Protein AF-A0A124FRQ2-F1 (afdb_monomer_lite)

Sequence (175 aa):
MKKVWKFSILVLDIRSLAKFANSFRFLAAMNNIHRLEFQELKLIYLENYNYLEMHKRITSKSLRFIMGFMIIFTLSCEEDKPLNPDPNIFTPIASFDYTMQILENIVRVSFINTSQNADVYLWDFGDGTTSTQVSPVKDYPRPIAKPKSYNVVLTAFDTVNDTYNRTSTTLLLEP

pLDDT: mean 74.75, std 20.09, range [31.55, 98.12]

Structure (mmCIF, N/CA/C/O backbone):
data_AF-A0A124FRQ2-F1
#
_entry.id   AF-A0A124FRQ2-F1
#
loop_
_atom_site.group_PDB
_atom_site.id
_atom_site.type_symbol
_atom_site.label_atom_id
_atom_site.label_alt_id
_atom_site.label_comp_id
_atom_site.label_asym_id
_atom_site.label_entity_id
_atom_site.label_seq_id
_atom_site.pdbx_PDB_ins_code
_atom_site.Cartn_x
_atom_site.Cartn_y
_atom_site.Cartn_z
_atom_site.occupancy
_atom_site.B_iso_or_equiv
_atom_site.auth_seq_id
_atom_site.auth_comp_id
_atom_site.auth_asym_id
_atom_site.auth_atom_id
_atom_site.pdbx_PDB_model_num
ATOM 1 N N . MET A 1 1 ? 114.405 58.395 -7.751 1.00 39.41 1 MET A N 1
ATOM 2 C CA . MET A 1 1 ? 114.508 58.761 -6.319 1.00 39.41 1 MET A CA 1
ATOM 3 C C . MET A 1 1 ? 113.275 58.260 -5.571 1.00 39.41 1 MET A C 1
ATOM 5 O O . MET A 1 1 ? 112.189 58.376 -6.114 1.00 39.41 1 MET A O 1
ATOM 9 N N . LYS A 1 2 ? 113.489 57.777 -4.335 1.00 34.69 2 LYS A N 1
ATOM 10 C CA . LYS A 1 2 ? 112.534 57.392 -3.267 1.00 34.69 2 LYS A CA 1
ATOM 11 C C . LYS A 1 2 ? 111.798 56.042 -3.385 1.00 34.69 2 LYS A C 1
ATOM 13 O O . LYS A 1 2 ? 110.833 55.879 -4.117 1.00 34.69 2 LYS A O 1
ATOM 18 N N . LYS A 1 3 ? 112.264 55.104 -2.546 1.00 41.78 3 LYS A N 1
ATOM 19 C CA . LYS A 1 3 ? 111.537 53.929 -2.048 1.00 41.78 3 LYS A CA 1
ATOM 20 C C . LYS A 1 3 ? 110.389 54.390 -1.143 1.00 41.78 3 LYS A C 1
ATOM 22 O O . LYS A 1 3 ? 110.612 55.240 -0.286 1.00 41.78 3 LYS A O 1
ATOM 27 N N . VAL A 1 4 ? 109.229 53.750 -1.249 1.00 37.62 4 VAL A N 1
ATOM 28 C CA . VAL A 1 4 ? 108.247 53.661 -0.161 1.00 37.62 4 VAL A CA 1
ATOM 29 C C . VAL A 1 4 ? 107.848 52.194 -0.065 1.00 37.62 4 VAL A C 1
ATOM 31 O O . VAL A 1 4 ? 107.345 51.619 -1.024 1.00 37.62 4 VAL A O 1
ATOM 34 N N . TRP A 1 5 ? 108.141 51.573 1.072 1.00 31.55 5 TRP A N 1
ATOM 35 C CA . TRP A 1 5 ? 107.632 50.249 1.412 1.00 31.55 5 TRP A CA 1
ATOM 36 C C . TRP A 1 5 ? 106.172 50.390 1.843 1.00 31.55 5 TRP A C 1
ATOM 38 O O . TRP A 1 5 ? 105.873 51.227 2.694 1.00 31.55 5 TRP A O 1
ATOM 48 N N . LYS A 1 6 ? 105.273 49.539 1.343 1.00 36.84 6 LYS A N 1
ATOM 49 C CA . LYS A 1 6 ? 104.043 49.229 2.076 1.00 36.84 6 LYS A CA 1
ATOM 50 C C . LYS A 1 6 ? 103.858 47.718 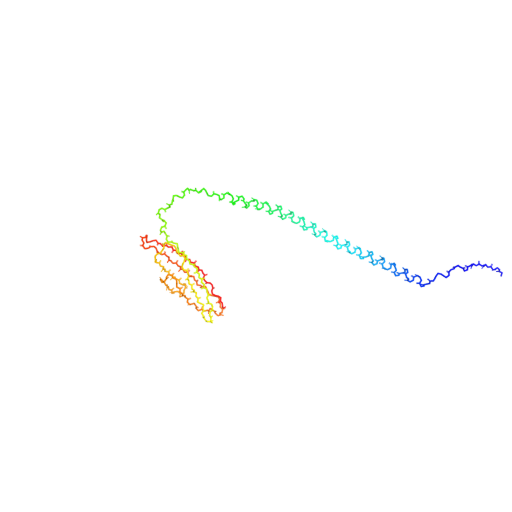2.113 1.00 36.84 6 LYS A C 1
ATOM 52 O O . LYS A 1 6 ? 103.776 47.055 1.086 1.00 36.84 6 LYS A O 1
ATOM 57 N N . PHE A 1 7 ? 103.930 47.226 3.344 1.00 35.06 7 PHE A N 1
ATOM 58 C CA . PHE A 1 7 ? 103.917 45.841 3.775 1.00 35.06 7 PHE A CA 1
ATOM 59 C C . PHE A 1 7 ? 102.761 45.038 3.174 1.00 35.06 7 PHE A C 1
ATOM 61 O O . PHE A 1 7 ? 101.606 45.455 3.227 1.00 35.06 7 PHE A O 1
ATOM 68 N N . SER A 1 8 ? 103.104 43.841 2.696 1.00 39.78 8 SER A N 1
ATOM 69 C CA . SER A 1 8 ? 102.189 42.705 2.621 1.00 39.78 8 SER A CA 1
ATOM 70 C C . SER A 1 8 ? 101.625 42.419 4.011 1.00 39.78 8 SER A C 1
ATOM 72 O O . SER A 1 8 ? 102.380 42.076 4.918 1.00 39.78 8 SER A O 1
ATOM 74 N N . ILE A 1 9 ? 100.306 42.519 4.159 1.00 39.44 9 ILE A N 1
ATOM 75 C CA . ILE A 1 9 ? 99.549 41.863 5.224 1.00 39.44 9 ILE A CA 1
ATOM 76 C C . ILE A 1 9 ? 98.402 41.098 4.563 1.00 39.44 9 ILE A C 1
ATOM 78 O O . ILE A 1 9 ? 97.544 41.677 3.906 1.00 39.44 9 ILE A O 1
ATOM 82 N N . LEU A 1 10 ? 98.467 39.784 4.779 1.00 40.53 10 LEU A N 1
ATOM 83 C CA . LEU A 1 10 ? 97.455 38.742 4.639 1.00 40.53 10 LEU A CA 1
ATOM 84 C C . LEU A 1 10 ? 96.765 38.551 3.279 1.00 40.53 10 LEU A C 1
ATOM 86 O O . LEU A 1 10 ? 95.731 39.134 2.961 1.00 40.53 10 LEU A O 1
ATOM 90 N N . VAL A 1 11 ? 97.256 37.527 2.579 1.00 47.66 11 VAL A N 1
ATOM 91 C CA . VAL A 1 11 ? 96.418 36.579 1.839 1.00 47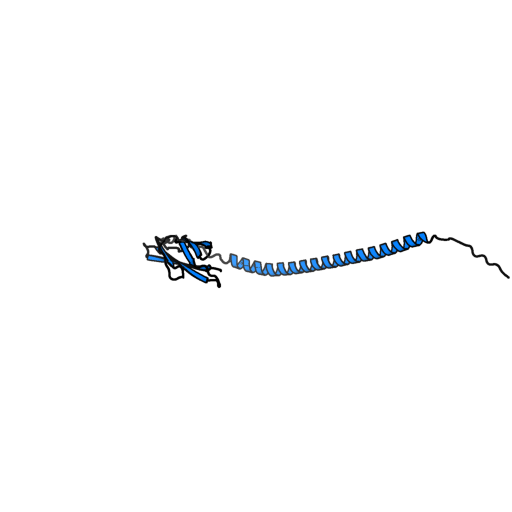.66 11 VAL A CA 1
ATOM 92 C C . VAL A 1 11 ? 95.388 36.000 2.820 1.00 47.66 11 VAL A C 1
ATOM 94 O O . VAL A 1 11 ? 95.687 35.073 3.569 1.00 47.66 11 VAL A O 1
ATOM 97 N N . LEU A 1 12 ? 94.184 36.572 2.860 1.00 40.62 12 LEU A N 1
ATOM 98 C CA . LEU A 1 12 ? 93.014 35.885 3.401 1.00 40.62 12 LEU A CA 1
ATOM 99 C C . LEU A 1 12 ? 92.466 34.980 2.294 1.00 40.62 12 LEU A C 1
ATOM 101 O O . LEU A 1 12 ? 91.997 35.434 1.254 1.00 40.62 12 LEU A O 1
ATOM 105 N N . ASP A 1 13 ? 92.622 33.685 2.532 1.00 48.34 13 ASP A N 1
ATOM 106 C CA . ASP A 1 13 ? 92.244 32.548 1.700 1.00 48.34 13 ASP A CA 1
ATOM 107 C C . ASP A 1 13 ? 90.844 32.683 1.051 1.00 48.34 13 ASP A C 1
ATOM 109 O O . ASP A 1 13 ? 89.810 32.715 1.724 1.00 48.34 13 ASP A O 1
ATOM 113 N N . ILE A 1 14 ? 90.802 32.710 -0.287 1.00 49.25 14 ILE A N 1
ATOM 114 C CA . ILE A 1 14 ? 89.584 32.823 -1.114 1.00 49.25 14 ILE A CA 1
ATOM 115 C C . ILE A 1 14 ? 88.647 31.610 -0.924 1.00 49.25 14 ILE A C 1
ATOM 117 O O . ILE A 1 14 ? 87.434 31.728 -1.123 1.00 49.25 14 ILE A O 1
ATOM 121 N N . ARG A 1 15 ? 89.147 30.456 -0.449 1.00 47.66 15 ARG A N 1
ATOM 122 C CA . ARG A 1 15 ? 88.294 29.295 -0.121 1.00 47.66 15 ARG A CA 1
ATOM 123 C C . ARG A 1 15 ? 87.425 29.523 1.122 1.00 47.66 15 ARG A C 1
ATOM 125 O O . ARG A 1 15 ? 86.387 28.874 1.257 1.00 47.66 15 ARG A O 1
ATOM 132 N N . SER A 1 16 ? 87.792 30.465 1.994 1.00 47.66 16 SER A N 1
ATOM 133 C CA . SER A 1 16 ? 86.991 30.865 3.161 1.00 47.66 16 SER A CA 1
ATOM 134 C C . SER A 1 16 ? 85.811 31.772 2.771 1.00 47.66 16 SER A C 1
ATOM 136 O O . SER A 1 16 ? 84.690 31.598 3.253 1.00 47.66 16 SER A O 1
ATOM 138 N N . LEU A 1 17 ? 86.015 32.670 1.801 1.00 45.50 17 LEU A N 1
ATOM 139 C CA . LEU A 1 17 ? 84.989 33.595 1.294 1.00 45.50 17 LEU A CA 1
ATOM 140 C C . LEU A 1 17 ? 83.833 32.888 0.566 1.00 45.50 17 LEU A C 1
ATOM 142 O O . LEU A 1 17 ? 82.685 33.314 0.683 1.00 45.50 17 LEU A O 1
ATOM 146 N N . ALA A 1 18 ? 84.088 31.768 -0.119 1.00 49.25 18 ALA A N 1
ATOM 147 C CA . ALA A 1 18 ? 83.031 30.974 -0.756 1.00 49.25 18 ALA A CA 1
ATOM 148 C C . ALA A 1 18 ? 82.099 30.282 0.263 1.00 49.25 18 ALA A C 1
ATOM 150 O O . ALA A 1 18 ? 80.892 30.180 0.035 1.00 49.25 18 ALA A O 1
ATOM 151 N N . LYS A 1 19 ? 82.628 29.862 1.424 1.00 50.34 19 LYS A N 1
ATOM 152 C CA . LYS A 1 19 ? 81.814 29.335 2.537 1.00 50.34 19 LYS A CA 1
ATOM 153 C C . LYS A 1 19 ? 80.973 30.436 3.195 1.00 50.34 19 LYS A C 1
ATOM 155 O O . LYS A 1 19 ? 79.850 30.174 3.614 1.00 50.34 19 LYS A O 1
ATOM 160 N N . PHE A 1 20 ? 81.482 31.668 3.208 1.00 48.09 20 PHE A N 1
ATOM 161 C CA . PHE A 1 20 ? 80.794 32.847 3.737 1.00 48.09 20 PHE A CA 1
ATOM 162 C C . PHE A 1 20 ? 79.691 33.373 2.792 1.00 48.09 20 PHE A C 1
ATOM 164 O O . PHE A 1 20 ? 78.614 33.755 3.229 1.00 48.09 20 PHE A O 1
ATOM 171 N N . ALA A 1 21 ? 79.884 33.329 1.471 1.00 46.03 21 ALA A N 1
ATOM 172 C CA . ALA A 1 21 ? 78.838 33.718 0.516 1.00 46.03 21 ALA A CA 1
ATOM 173 C C . ALA A 1 21 ? 77.649 32.734 0.504 1.00 46.03 21 ALA A C 1
ATOM 175 O O . ALA A 1 21 ? 76.493 33.147 0.376 1.00 46.03 21 ALA A O 1
ATOM 176 N N . ASN A 1 22 ? 77.919 31.437 0.693 1.00 49.09 22 ASN A N 1
ATOM 177 C CA . ASN A 1 22 ? 76.871 30.430 0.853 1.00 49.09 22 ASN A CA 1
ATOM 178 C C . ASN A 1 22 ? 76.112 30.590 2.180 1.00 49.09 22 ASN A C 1
ATOM 180 O O . ASN A 1 22 ? 74.900 30.389 2.187 1.00 49.09 22 ASN A O 1
ATOM 184 N N . SER A 1 23 ? 76.759 31.028 3.270 1.00 53.28 23 SER A N 1
ATOM 185 C CA . SER A 1 23 ? 76.061 31.288 4.539 1.00 53.28 23 SER A CA 1
ATOM 186 C C . SER A 1 23 ? 75.124 32.501 4.468 1.00 53.28 23 SER A C 1
ATOM 188 O O . SER A 1 23 ? 74.025 32.440 5.011 1.00 53.28 23 SER A O 1
ATOM 190 N N . PHE A 1 24 ? 75.473 33.558 3.723 1.00 52.72 24 PHE A N 1
ATOM 191 C CA . PHE A 1 24 ? 74.567 34.696 3.486 1.00 52.72 24 PHE A CA 1
ATOM 192 C C . PHE A 1 24 ? 73.395 34.355 2.560 1.00 52.72 24 PHE A C 1
ATOM 194 O O . PHE A 1 24 ? 72.283 34.833 2.781 1.00 52.72 24 PHE A O 1
ATOM 201 N N . ARG A 1 25 ? 73.607 33.506 1.546 1.00 55.25 25 ARG A N 1
ATOM 202 C CA . ARG A 1 25 ? 72.519 33.010 0.684 1.00 55.25 25 ARG A CA 1
ATOM 203 C C . ARG A 1 25 ? 71.555 32.102 1.446 1.00 55.25 25 ARG A C 1
ATOM 205 O O . ARG A 1 25 ? 70.351 32.237 1.261 1.00 55.25 25 ARG A O 1
ATOM 212 N N . PHE A 1 26 ? 72.066 31.255 2.341 1.00 51.53 26 PHE A N 1
ATOM 213 C CA . PHE A 1 26 ? 71.239 30.481 3.269 1.00 51.53 26 PHE A CA 1
ATOM 214 C C . PHE A 1 26 ? 70.475 31.383 4.244 1.00 51.53 26 PHE A C 1
ATOM 216 O O . PHE A 1 26 ? 69.282 31.183 4.425 1.00 51.53 26 PHE A O 1
ATOM 223 N N . LEU A 1 27 ? 71.106 32.423 4.798 1.00 52.03 27 LEU A N 1
ATOM 224 C CA . LEU A 1 27 ? 70.445 33.360 5.713 1.00 52.03 27 LEU A CA 1
ATOM 225 C C . LEU A 1 27 ? 69.351 34.190 5.015 1.00 52.03 27 LEU A C 1
ATOM 227 O O . LEU A 1 27 ? 68.280 34.397 5.579 1.00 52.03 27 LEU A O 1
ATOM 231 N N . ALA A 1 28 ? 69.579 34.621 3.770 1.00 54.06 28 ALA A N 1
ATOM 232 C CA . ALA A 1 28 ? 68.575 35.311 2.960 1.00 54.06 28 ALA A CA 1
ATOM 233 C C . ALA A 1 28 ? 67.422 34.378 2.543 1.00 54.06 28 ALA A C 1
ATOM 235 O O . ALA A 1 28 ? 66.262 34.786 2.584 1.00 54.06 28 ALA A O 1
ATOM 236 N N . ALA A 1 29 ? 67.722 33.120 2.196 1.00 52.50 29 ALA A N 1
ATOM 237 C CA . ALA A 1 29 ? 66.711 32.104 1.914 1.00 52.50 29 ALA A CA 1
ATOM 238 C C . ALA A 1 29 ? 65.890 31.759 3.166 1.00 52.50 29 ALA A C 1
ATOM 240 O O . ALA A 1 29 ? 64.671 31.724 3.084 1.00 52.50 29 ALA A O 1
ATOM 241 N N . MET A 1 30 ? 66.521 31.607 4.335 1.00 53.34 30 MET A N 1
ATOM 242 C CA . MET A 1 30 ? 65.840 31.364 5.614 1.00 53.34 30 MET A CA 1
ATOM 243 C C . MET A 1 30 ? 64.992 32.560 6.054 1.00 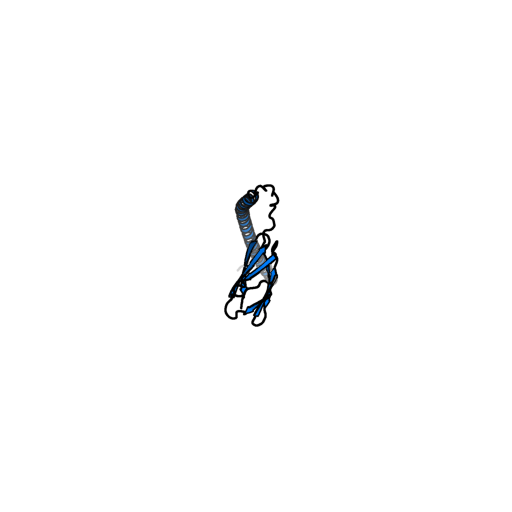53.34 30 MET A C 1
ATOM 245 O O . MET A 1 30 ? 63.887 32.362 6.545 1.00 53.34 30 MET A O 1
ATOM 249 N N . ASN A 1 31 ? 65.437 33.797 5.815 1.00 52.16 31 ASN A N 1
ATOM 250 C CA . ASN A 1 31 ? 64.632 34.988 6.102 1.00 52.16 31 ASN A CA 1
ATOM 251 C C . ASN A 1 31 ? 63.417 35.105 5.161 1.00 52.16 31 ASN A C 1
ATOM 253 O O . ASN A 1 31 ? 62.339 35.516 5.583 1.00 52.16 31 ASN A O 1
ATOM 257 N N . ASN A 1 32 ? 63.563 34.706 3.892 1.00 55.56 32 ASN A N 1
ATOM 258 C CA . ASN A 1 32 ? 62.446 34.647 2.949 1.00 55.56 32 ASN A CA 1
ATOM 259 C C . ASN A 1 32 ? 61.485 33.489 3.259 1.00 55.56 32 ASN A C 1
ATOM 261 O O . ASN A 1 32 ? 60.280 33.688 3.175 1.00 55.56 32 ASN A O 1
ATOM 265 N N . ILE A 1 33 ? 61.987 32.322 3.675 1.00 57.19 33 ILE A N 1
ATOM 266 C CA . ILE A 1 33 ? 61.170 31.173 4.098 1.00 57.19 33 ILE A CA 1
ATOM 267 C C . ILE A 1 33 ? 60.388 31.513 5.373 1.00 57.19 33 ILE A C 1
ATOM 269 O O . ILE A 1 33 ? 59.172 31.370 5.374 1.00 57.19 33 ILE A O 1
ATOM 273 N N . HIS A 1 34 ? 61.027 32.079 6.403 1.00 56.97 34 HIS A N 1
ATOM 274 C CA . HIS A 1 34 ? 60.320 32.547 7.602 1.00 56.97 34 HIS A CA 1
ATOM 275 C C . HIS A 1 34 ? 59.317 33.667 7.298 1.00 56.97 34 HIS A C 1
ATOM 277 O O . HIS A 1 34 ? 58.250 33.719 7.903 1.00 56.97 34 HIS A O 1
ATOM 283 N N . ARG A 1 35 ? 59.621 34.562 6.347 1.00 61.88 35 ARG A N 1
ATOM 284 C CA . ARG A 1 35 ? 58.676 35.593 5.892 1.00 61.88 35 ARG A CA 1
ATOM 285 C C . ARG A 1 35 ? 57.460 34.980 5.190 1.00 61.88 35 ARG A C 1
ATOM 287 O O . ARG A 1 35 ? 56.359 35.482 5.399 1.00 61.88 35 ARG A O 1
ATOM 294 N N . LEU A 1 36 ? 57.647 33.934 4.386 1.00 57.84 36 LEU A N 1
ATOM 295 C CA . LEU A 1 36 ? 56.564 33.217 3.708 1.00 57.84 36 LEU A CA 1
ATOM 296 C C . LEU A 1 36 ? 55.726 32.406 4.704 1.00 57.84 36 LEU A C 1
ATOM 298 O O . LEU A 1 36 ? 54.511 32.550 4.699 1.00 57.84 36 LEU A O 1
ATOM 302 N N . GLU A 1 37 ? 56.346 31.676 5.635 1.00 63.78 37 GLU A N 1
ATOM 303 C CA . GLU A 1 37 ? 55.640 31.008 6.742 1.00 63.78 37 GLU A CA 1
ATOM 304 C C . GLU A 1 37 ? 54.832 32.009 7.577 1.00 63.78 37 GLU A C 1
ATOM 306 O O . GLU A 1 37 ? 53.685 31.751 7.928 1.00 63.78 37 GLU A O 1
ATOM 311 N N . PHE A 1 38 ? 55.386 33.194 7.850 1.00 61.66 38 PHE A N 1
ATOM 312 C CA . PHE A 1 38 ? 54.675 34.240 8.582 1.00 61.66 38 PHE A CA 1
ATOM 313 C C . PHE A 1 38 ? 53.529 34.864 7.767 1.00 61.66 38 PHE A C 1
ATOM 315 O O . PHE A 1 38 ? 52.524 35.280 8.342 1.00 61.66 38 PHE A O 1
ATOM 322 N N . GLN A 1 39 ? 53.645 34.930 6.436 1.00 67.31 39 GLN A N 1
ATOM 323 C CA . GLN A 1 39 ? 52.555 35.367 5.558 1.00 67.31 39 GLN A CA 1
ATOM 324 C C . GLN A 1 39 ? 51.437 34.322 5.473 1.00 67.31 39 GLN A C 1
ATOM 326 O O . GLN A 1 39 ? 50.277 34.698 5.624 1.00 67.31 39 GLN A O 1
ATOM 331 N N . GLU A 1 40 ? 51.771 33.039 5.329 1.00 71.50 40 GLU A N 1
ATOM 332 C CA . GLU A 1 40 ? 50.820 31.918 5.359 1.00 71.50 40 GLU A CA 1
ATOM 333 C C . GLU A 1 40 ? 50.088 31.859 6.708 1.00 71.50 40 GLU A C 1
ATOM 335 O O . GLU A 1 40 ? 48.861 31.824 6.757 1.00 71.50 40 GLU A O 1
ATOM 340 N N . LEU A 1 41 ? 50.812 31.989 7.825 1.00 66.94 41 LEU A N 1
ATOM 341 C CA . LEU A 1 41 ? 50.209 32.055 9.160 1.00 66.94 41 LEU A CA 1
ATOM 342 C C . LEU A 1 41 ? 49.310 33.283 9.336 1.00 66.94 41 LEU A C 1
ATOM 344 O O . LEU A 1 41 ? 48.272 33.195 9.991 1.00 66.94 41 LEU A O 1
ATOM 348 N N . LYS A 1 42 ? 49.667 34.428 8.740 1.00 74.00 42 LYS A N 1
ATOM 349 C CA . LYS A 1 42 ? 48.827 35.631 8.770 1.00 74.00 42 LYS A CA 1
ATOM 350 C C . LYS A 1 42 ? 47.542 35.438 7.962 1.00 74.00 42 LYS A C 1
ATOM 352 O O . LYS A 1 42 ? 46.498 35.918 8.397 1.00 74.00 42 LYS A O 1
ATOM 357 N N . LEU A 1 43 ? 47.605 34.741 6.827 1.00 70.81 43 LEU A N 1
ATOM 358 C CA . LEU A 1 43 ? 46.434 34.402 6.018 1.00 70.81 43 LEU A CA 1
ATOM 359 C C . LEU A 1 43 ? 45.532 33.401 6.742 1.00 70.81 43 LEU A C 1
ATOM 361 O O . LEU A 1 43 ? 44.349 33.684 6.887 1.00 70.81 43 LEU A O 1
ATOM 365 N N . ILE A 1 44 ? 46.092 32.332 7.313 1.00 69.06 44 ILE A N 1
ATOM 366 C CA . ILE A 1 44 ? 45.355 31.344 8.120 1.00 69.06 44 ILE A CA 1
ATOM 367 C C . ILE A 1 44 ? 44.709 32.008 9.343 1.00 69.06 44 ILE A C 1
ATOM 369 O O . ILE A 1 44 ? 43.558 31.736 9.678 1.00 69.06 44 ILE A O 1
ATOM 373 N N . TYR A 1 45 ? 45.417 32.915 10.020 1.00 63.81 45 TYR A N 1
ATOM 374 C CA . TYR A 1 45 ? 44.862 33.650 11.156 1.00 63.81 45 TYR A CA 1
ATOM 375 C C . TYR A 1 45 ? 43.713 34.577 10.735 1.00 63.81 45 TYR A C 1
ATOM 377 O O . TYR A 1 45 ? 42.689 34.634 11.415 1.00 63.81 45 TYR A O 1
ATOM 385 N N . LEU A 1 46 ? 43.855 35.288 9.612 1.00 69.75 46 LEU A N 1
ATOM 386 C CA . LEU A 1 46 ? 42.804 36.161 9.081 1.00 69.75 46 LEU A CA 1
ATOM 387 C C . LEU A 1 46 ? 41.595 35.368 8.572 1.00 69.75 46 LEU A C 1
ATOM 389 O O . LEU A 1 46 ? 40.461 35.789 8.790 1.00 69.75 46 LEU A O 1
ATOM 393 N N . GLU A 1 47 ? 41.818 34.217 7.943 1.00 72.69 47 GLU A N 1
ATOM 394 C CA . GLU A 1 47 ? 40.773 33.291 7.508 1.00 72.69 47 GLU A CA 1
ATOM 395 C C . GLU A 1 47 ? 39.999 32.743 8.711 1.00 72.69 47 GLU A C 1
ATOM 397 O O . GLU A 1 47 ? 38.773 32.853 8.757 1.00 72.69 47 GLU A O 1
ATOM 402 N N . ASN A 1 48 ? 40.706 32.287 9.749 1.00 68.19 48 ASN A N 1
ATOM 403 C CA . ASN A 1 48 ? 40.100 31.835 11.000 1.00 68.19 48 ASN A CA 1
ATOM 404 C C . ASN A 1 48 ? 39.354 32.960 11.736 1.00 68.19 48 ASN A C 1
ATOM 406 O O . ASN A 1 48 ? 38.276 32.725 12.279 1.00 68.19 48 ASN A O 1
ATOM 410 N N . TYR A 1 49 ? 39.872 34.193 11.743 1.00 70.19 49 TYR A N 1
ATOM 411 C CA . TYR A 1 49 ? 39.194 35.342 12.352 1.00 70.19 49 TYR A CA 1
ATOM 412 C C . TYR A 1 49 ? 37.910 35.721 11.598 1.00 70.19 49 TYR A C 1
ATOM 414 O O . TYR A 1 49 ? 36.868 35.924 12.222 1.00 70.19 49 TYR A O 1
ATOM 422 N N . ASN A 1 50 ? 37.951 35.753 10.263 1.00 71.31 50 ASN A N 1
ATOM 423 C CA . ASN A 1 50 ? 36.771 35.994 9.431 1.00 71.31 50 ASN A CA 1
ATOM 424 C C . ASN A 1 50 ? 35.736 34.871 9.580 1.00 71.31 50 ASN A C 1
ATOM 426 O O . ASN A 1 50 ? 34.542 35.155 9.663 1.00 71.31 50 ASN A O 1
ATOM 430 N N . TYR A 1 51 ? 36.181 33.616 9.687 1.00 62.59 51 TYR A N 1
ATOM 431 C CA . TYR A 1 51 ? 35.334 32.460 9.978 1.00 62.59 51 TYR A CA 1
ATOM 432 C C . TYR A 1 51 ? 34.684 32.564 11.363 1.00 62.59 51 TYR A C 1
ATOM 434 O O . TYR A 1 51 ? 33.482 32.355 11.492 1.00 62.59 51 TYR A O 1
ATOM 442 N N . LEU A 1 52 ? 35.434 32.959 12.396 1.00 64.62 52 LEU A N 1
ATOM 443 C CA . LEU A 1 52 ? 34.912 33.167 13.750 1.00 64.62 52 LEU A CA 1
ATOM 444 C C . LEU A 1 52 ? 33.910 34.330 13.813 1.00 64.62 52 LEU A C 1
ATOM 446 O O . LEU A 1 52 ? 32.861 34.194 14.439 1.00 64.62 52 LEU A O 1
ATOM 450 N N . GLU A 1 53 ? 34.175 35.456 13.147 1.00 70.81 53 GLU A N 1
ATOM 451 C CA . GLU A 1 53 ? 33.222 36.574 13.052 1.00 70.81 53 GLU A CA 1
ATOM 452 C C . GLU A 1 53 ? 31.981 36.216 12.216 1.00 70.81 53 GLU A C 1
ATOM 454 O O . GLU A 1 53 ? 30.861 36.610 12.554 1.00 70.81 53 GLU A O 1
ATOM 459 N N . MET A 1 54 ? 32.140 35.404 11.168 1.00 63.16 54 MET A N 1
ATOM 460 C CA . MET A 1 54 ? 31.026 34.840 10.406 1.00 63.16 54 MET A CA 1
ATOM 461 C C . MET A 1 54 ? 30.190 33.899 11.279 1.00 63.16 54 MET A C 1
ATOM 463 O O . MET A 1 54 ? 28.969 34.042 11.322 1.00 63.16 54 MET A O 1
ATOM 467 N N . HIS A 1 55 ? 30.825 33.008 12.045 1.00 60.78 55 HIS A N 1
ATOM 468 C CA . HIS A 1 55 ? 30.153 32.110 12.984 1.00 60.78 55 HIS A CA 1
ATOM 469 C C . HIS A 1 55 ? 29.424 32.865 14.080 1.00 60.78 55 HIS A C 1
ATOM 471 O O . HIS A 1 55 ? 28.287 32.510 14.360 1.00 60.78 55 HIS A O 1
ATOM 477 N N . LYS A 1 56 ? 29.985 33.944 14.638 1.00 59.97 56 LYS A N 1
ATOM 478 C CA . LYS A 1 56 ? 29.278 34.817 15.595 1.00 59.97 56 LYS A CA 1
ATOM 479 C C . LYS A 1 56 ? 28.051 35.487 14.972 1.00 59.97 56 LYS A C 1
ATOM 481 O O . LYS A 1 56 ? 27.015 35.604 15.624 1.00 59.97 56 LYS A O 1
ATOM 486 N N . ARG A 1 57 ? 28.125 35.908 13.701 1.00 60.12 57 ARG A N 1
ATOM 487 C CA . ARG A 1 57 ? 26.979 36.481 12.966 1.00 60.12 57 ARG A CA 1
ATOM 488 C C . ARG A 1 57 ? 25.924 35.428 12.617 1.00 60.12 57 ARG A C 1
ATOM 490 O O . ARG A 1 57 ? 24.738 35.751 12.662 1.00 60.12 57 ARG A O 1
ATOM 497 N N . ILE A 1 58 ? 26.336 34.196 12.307 1.00 56.34 58 ILE A N 1
ATOM 498 C CA . ILE A 1 58 ? 25.453 33.054 12.038 1.00 56.34 58 ILE A CA 1
ATOM 499 C C . ILE A 1 58 ? 24.788 32.592 13.331 1.00 56.34 58 ILE A C 1
ATOM 501 O O . ILE A 1 58 ? 23.570 32.562 13.355 1.00 56.34 58 ILE A O 1
ATOM 505 N N . THR A 1 59 ? 25.535 32.346 14.413 1.00 56.28 59 THR A N 1
ATOM 506 C CA . THR A 1 59 ? 24.976 31.969 15.726 1.00 56.28 59 THR A CA 1
ATOM 507 C C . THR A 1 59 ? 24.102 33.067 16.320 1.00 56.28 59 THR A C 1
ATOM 509 O O . THR A 1 59 ? 23.075 32.752 16.893 1.00 56.28 59 THR A O 1
ATOM 512 N N . SER A 1 60 ? 24.403 34.356 16.135 1.00 59.56 60 SER A N 1
ATOM 513 C CA . SER A 1 60 ? 23.539 35.450 16.621 1.00 59.56 60 SER A CA 1
ATOM 514 C C . SER A 1 60 ? 22.222 35.580 15.838 1.00 59.56 60 SER A C 1
ATOM 516 O O . SER A 1 60 ? 21.154 35.760 16.431 1.00 59.56 60 SER A O 1
ATOM 518 N N . LYS A 1 61 ? 22.268 35.464 14.502 1.00 54.06 61 LYS A N 1
ATOM 519 C CA . LYS A 1 61 ? 21.069 35.528 13.647 1.00 54.06 61 LYS A CA 1
ATOM 520 C C . LYS A 1 61 ? 20.241 34.244 13.720 1.00 54.06 61 LYS A C 1
ATOM 522 O O . LYS A 1 61 ? 19.017 34.329 13.762 1.00 54.06 61 LYS A O 1
ATOM 527 N N . SER A 1 62 ? 20.890 33.081 13.790 1.00 57.97 62 SER A N 1
ATOM 528 C CA . SER A 1 62 ? 20.227 31.788 13.948 1.00 57.97 62 SER A CA 1
ATOM 529 C C . SER A 1 62 ? 19.678 31.605 15.357 1.00 57.97 62 SER A C 1
ATOM 531 O O . SER A 1 62 ? 18.587 31.078 15.473 1.00 57.97 62 SER A O 1
ATOM 533 N N . LEU A 1 63 ? 20.314 32.118 16.418 1.00 54.91 63 LEU A N 1
ATOM 534 C CA . LEU A 1 63 ? 19.770 32.034 17.780 1.00 54.91 63 LEU A CA 1
ATOM 535 C C . LEU A 1 63 ? 18.491 32.864 17.940 1.00 54.91 63 LEU A C 1
ATOM 537 O O . LEU A 1 63 ? 17.560 32.412 18.592 1.00 54.91 63 LEU A O 1
ATOM 541 N N . ARG A 1 64 ? 18.380 34.031 17.290 1.00 59.84 64 ARG A N 1
ATOM 542 C CA . ARG A 1 64 ? 17.122 34.807 17.264 1.00 59.84 64 ARG A CA 1
ATOM 543 C C . ARG A 1 64 ? 16.021 34.111 16.461 1.00 59.84 64 ARG A C 1
ATOM 545 O O . ARG A 1 64 ? 14.853 34.223 16.817 1.00 59.84 64 ARG A O 1
ATOM 552 N N . PHE A 1 65 ? 16.392 33.373 15.415 1.00 58.09 65 PHE A N 1
ATOM 553 C CA . PHE A 1 65 ? 15.454 32.600 14.598 1.00 58.09 65 PHE A CA 1
ATOM 554 C C . PHE A 1 65 ? 15.011 31.305 15.302 1.00 58.09 65 PHE A C 1
ATOM 556 O O . PHE A 1 65 ? 13.826 31.010 15.348 1.00 58.09 65 PHE A O 1
ATOM 563 N N . ILE A 1 66 ? 15.941 30.586 15.935 1.00 59.34 66 ILE A N 1
ATOM 564 C CA . ILE A 1 66 ? 15.720 29.348 16.699 1.00 59.34 66 ILE A CA 1
ATOM 565 C C . ILE A 1 66 ? 14.936 29.636 17.980 1.00 59.34 66 ILE A C 1
ATOM 567 O O . ILE A 1 66 ? 14.028 28.885 18.314 1.00 59.34 66 ILE A O 1
ATOM 571 N N . MET A 1 67 ? 15.217 30.746 18.670 1.00 58.75 67 MET A N 1
ATOM 572 C CA . MET A 1 67 ? 14.457 31.149 19.855 1.00 58.75 67 MET A CA 1
ATOM 573 C C . MET A 1 67 ? 13.032 31.596 19.484 1.00 58.75 67 MET A C 1
ATOM 575 O O . MET A 1 67 ? 12.111 31.335 20.243 1.00 58.75 67 MET A O 1
ATOM 579 N N . GLY A 1 68 ? 12.816 32.169 18.292 1.00 57.22 68 GLY A N 1
ATOM 580 C CA . GLY A 1 68 ? 11.475 32.434 17.754 1.00 57.22 68 GLY A CA 1
ATOM 581 C C . GLY A 1 68 ? 10.727 31.167 17.318 1.00 57.22 68 GLY A C 1
ATOM 582 O O . GLY A 1 68 ? 9.537 31.041 17.578 1.00 57.22 68 GLY A O 1
ATOM 583 N N . PHE A 1 69 ? 11.425 30.201 16.714 1.00 59.19 69 PHE A N 1
ATOM 584 C CA . PHE A 1 69 ? 10.843 28.936 16.248 1.00 59.19 69 PHE A CA 1
ATOM 585 C C . PHE A 1 69 ? 10.538 27.960 17.402 1.00 59.19 69 PHE A C 1
ATOM 587 O O . PHE A 1 69 ? 9.543 27.243 17.355 1.00 59.19 69 PHE A O 1
ATOM 594 N N . MET A 1 70 ? 11.332 27.983 18.481 1.00 57.94 70 MET A N 1
ATOM 595 C CA . MET A 1 70 ? 11.086 27.190 19.697 1.00 57.94 70 MET A CA 1
ATOM 596 C C . MET A 1 70 ? 9.912 27.716 20.532 1.00 57.94 70 MET A C 1
ATOM 598 O O . MET A 1 70 ? 9.214 26.915 21.143 1.00 57.94 70 MET A O 1
ATOM 602 N N . ILE A 1 71 ? 9.637 29.027 20.524 1.00 56.09 71 ILE A N 1
ATOM 603 C CA . ILE A 1 71 ? 8.463 29.594 21.219 1.00 56.09 71 ILE A CA 1
ATOM 604 C C . ILE A 1 71 ? 7.154 29.185 20.518 1.00 56.09 71 ILE A C 1
ATOM 606 O O . ILE A 1 71 ? 6.145 28.952 21.184 1.00 56.09 71 ILE A O 1
ATOM 610 N N . ILE A 1 72 ? 7.176 29.024 19.189 1.00 57.91 72 ILE A N 1
ATOM 611 C CA . ILE A 1 72 ? 6.027 28.524 18.413 1.00 57.91 72 ILE A CA 1
ATOM 612 C C . ILE A 1 72 ? 5.735 27.054 18.764 1.00 57.91 72 ILE A C 1
ATOM 614 O O . ILE A 1 72 ? 4.573 26.669 18.853 1.00 57.91 72 ILE A O 1
ATOM 618 N N . PHE A 1 73 ? 6.768 26.255 19.057 1.00 54.91 73 PHE A N 1
ATOM 619 C CA . PHE A 1 73 ? 6.609 24.856 19.471 1.00 54.91 73 PHE A CA 1
ATOM 620 C C . PHE A 1 73 ? 6.060 24.693 20.899 1.00 54.91 73 PHE A C 1
ATOM 622 O O . PHE A 1 73 ? 5.416 23.690 21.183 1.00 54.91 73 PHE A O 1
ATOM 629 N N . THR A 1 74 ? 6.264 25.668 21.794 1.00 55.53 74 THR A N 1
ATOM 630 C CA . THR A 1 74 ? 5.747 25.602 23.176 1.00 55.53 74 THR A CA 1
ATOM 631 C C . THR A 1 74 ? 4.372 26.241 23.369 1.00 55.53 74 THR A C 1
ATOM 633 O O . THR A 1 74 ? 3.737 25.988 24.386 1.00 55.53 74 THR A O 1
ATOM 636 N N . LEU A 1 75 ? 3.900 27.073 22.431 1.00 59.41 75 LEU A N 1
ATOM 637 C CA . LEU A 1 75 ? 2.525 27.600 22.451 1.00 59.41 75 LEU A CA 1
ATOM 638 C C . LEU A 1 75 ? 1.524 26.676 21.742 1.00 59.41 75 LEU A C 1
ATOM 640 O O . LEU A 1 75 ? 0.323 26.860 21.903 1.00 59.41 75 LEU A O 1
ATOM 644 N N . SER A 1 76 ? 1.999 25.646 21.035 1.00 56.56 76 SER A N 1
ATOM 645 C CA . SER A 1 76 ? 1.178 24.504 20.618 1.00 56.56 76 SER A CA 1
ATOM 646 C C . SER A 1 76 ? 1.034 23.501 21.769 1.00 56.56 76 SER A C 1
ATOM 648 O O . SER A 1 76 ? 1.326 22.318 21.620 1.00 56.56 76 SER A O 1
ATOM 650 N N . CYS A 1 77 ? 0.622 23.981 22.937 1.00 56.44 77 CYS A N 1
ATOM 651 C CA . CYS A 1 77 ? -0.023 23.123 23.916 1.00 56.44 77 CYS A CA 1
ATOM 652 C C . CYS A 1 77 ? -1.520 23.309 23.663 1.00 56.44 77 CYS A C 1
ATOM 654 O O . CYS A 1 77 ? -2.113 24.282 24.129 1.00 56.44 77 CYS A O 1
ATOM 656 N N . GLU A 1 78 ? -2.102 22.449 22.828 1.00 71.75 78 GLU A N 1
ATOM 657 C CA . GLU A 1 78 ? -3.553 22.268 22.843 1.00 71.75 78 GLU A CA 1
ATOM 658 C C . GLU A 1 78 ? -3.885 21.805 24.270 1.00 71.75 78 GLU A C 1
ATOM 660 O O . GLU A 1 78 ? -3.237 20.893 24.785 1.00 71.75 78 GLU A O 1
ATOM 665 N N . GLU A 1 79 ? -4.817 22.466 24.958 1.00 59.44 79 GLU A N 1
ATOM 666 C CA . GLU A 1 79 ? -5.372 21.896 26.183 1.00 59.44 79 GLU A CA 1
ATOM 667 C C . GLU A 1 79 ? -5.916 20.512 25.822 1.00 59.44 79 GLU A C 1
ATOM 669 O O . GLU A 1 79 ? -6.897 20.413 25.079 1.00 59.44 79 GLU A O 1
ATOM 674 N N . ASP A 1 80 ? -5.291 19.448 26.335 1.00 66.75 80 ASP A N 1
ATOM 675 C CA . ASP A 1 80 ? -5.881 18.116 26.323 1.00 66.75 80 ASP A CA 1
ATOM 676 C C . ASP A 1 80 ? -7.187 18.215 27.118 1.00 66.75 80 ASP A C 1
ATOM 678 O O . ASP A 1 80 ? -7.226 18.063 28.344 1.00 66.75 80 ASP A O 1
ATOM 682 N N . LYS A 1 81 ? -8.293 18.502 26.416 1.00 69.44 81 LYS A N 1
ATOM 683 C CA . LYS A 1 81 ? -9.630 18.175 26.905 1.00 69.44 81 LYS A CA 1
ATOM 684 C C . LYS A 1 81 ? -9.521 16.727 27.364 1.00 69.44 81 LYS A C 1
ATOM 686 O O . LYS A 1 81 ? -9.006 15.926 26.580 1.00 69.44 81 LYS A O 1
ATOM 691 N N . PRO A 1 82 ? -9.962 16.365 28.583 1.00 61.91 82 PRO A N 1
ATOM 692 C CA . PRO A 1 82 ? -9.979 14.965 28.959 1.00 61.91 82 PRO A CA 1
ATOM 693 C C . PRO A 1 82 ? -10.735 14.251 27.846 1.00 61.91 82 PRO A C 1
ATOM 695 O O . PRO A 1 82 ? -11.909 14.554 27.615 1.00 61.91 82 PRO A O 1
ATOM 698 N N . LEU A 1 83 ? -10.025 13.408 27.088 1.00 61.69 83 LEU A N 1
ATOM 699 C CA . LEU A 1 83 ? -10.629 12.544 26.094 1.00 61.69 83 LEU A CA 1
ATOM 700 C C . LEU A 1 83 ? -11.615 11.713 26.899 1.00 61.69 83 LEU A C 1
ATOM 702 O O . LEU A 1 83 ? -11.240 10.746 27.560 1.00 61.69 83 LEU A O 1
ATOM 706 N N . ASN A 1 84 ? -12.880 12.130 26.901 1.00 70.00 84 ASN A N 1
ATOM 707 C CA . ASN A 1 84 ? -13.952 11.183 27.081 1.00 70.00 84 ASN A CA 1
ATOM 708 C C . ASN A 1 84 ? -13.646 10.128 26.017 1.00 70.00 84 ASN A C 1
ATOM 710 O O . ASN A 1 84 ? -13.580 10.526 24.848 1.00 70.00 84 ASN A O 1
ATOM 714 N N . PRO A 1 85 ? -13.320 8.872 26.380 1.00 64.50 85 PRO A N 1
ATOM 715 C CA . PRO A 1 85 ? -13.086 7.858 25.370 1.00 64.50 85 PRO A CA 1
ATOM 716 C C . PRO A 1 85 ? -14.347 7.869 24.527 1.00 64.50 85 PRO A C 1
ATOM 718 O O . PRO A 1 85 ? -15.427 7.616 25.061 1.00 64.50 85 PRO A O 1
ATOM 721 N N . ASP A 1 86 ? -14.230 8.310 23.273 1.00 61.84 86 ASP A N 1
ATOM 722 C CA . ASP A 1 86 ? -15.376 8.327 22.384 1.00 61.84 86 ASP A CA 1
ATOM 723 C C . ASP A 1 86 ? -15.897 6.887 22.397 1.00 61.84 86 ASP A C 1
ATOM 725 O O . ASP A 1 86 ? -15.141 5.970 22.053 1.00 61.84 86 ASP A O 1
ATOM 729 N N . PRO A 1 87 ? -17.132 6.640 22.869 1.00 61.41 87 PRO A N 1
ATOM 730 C CA . PRO A 1 87 ? -17.665 5.288 22.923 1.00 61.41 87 PRO A CA 1
ATOM 731 C C . PRO A 1 87 ? -17.804 4.665 21.522 1.00 61.41 87 PRO A C 1
ATOM 733 O O . PRO A 1 87 ? -18.194 3.505 21.421 1.00 61.41 87 PRO A O 1
ATOM 736 N N . ASN A 1 88 ? -17.454 5.398 20.457 1.00 59.22 88 ASN A N 1
ATOM 737 C CA . ASN A 1 88 ? -17.522 4.986 19.067 1.00 59.22 88 ASN A CA 1
ATOM 738 C C . ASN A 1 88 ? -16.151 4.831 18.367 1.00 59.22 88 ASN A C 1
ATOM 740 O O . ASN A 1 88 ? -15.975 5.218 17.212 1.00 59.22 88 ASN A O 1
ATOM 744 N N . ILE A 1 89 ? -15.180 4.174 19.016 1.00 61.94 89 ILE A N 1
ATOM 745 C CA . ILE A 1 89 ? -13.884 3.771 18.408 1.00 61.94 89 ILE A CA 1
ATOM 746 C C . ILE A 1 89 ? -14.032 2.688 17.301 1.00 61.94 89 ILE A C 1
ATOM 748 O O . ILE A 1 89 ? -13.055 2.136 16.813 1.00 61.94 89 ILE A O 1
ATOM 752 N N . PHE A 1 90 ? -15.241 2.417 16.807 1.00 71.69 90 PHE A N 1
ATOM 753 C CA . PHE A 1 90 ? -15.500 1.457 15.724 1.00 71.69 90 PHE A CA 1
ATOM 754 C C . PHE A 1 90 ? -15.344 2.042 14.313 1.00 71.69 90 PHE A C 1
ATOM 756 O O . PHE A 1 90 ? -15.735 1.412 13.340 1.00 71.69 90 PHE A O 1
ATOM 763 N N . THR A 1 91 ? -14.774 3.240 14.166 1.00 84.69 91 THR A N 1
ATOM 764 C CA . THR A 1 91 ? -14.536 3.779 12.823 1.00 84.69 91 THR A CA 1
ATOM 765 C C . THR A 1 91 ? -13.366 3.048 12.157 1.00 84.69 91 THR A C 1
ATOM 767 O O . THR A 1 91 ? -12.297 2.916 12.769 1.00 84.69 91 THR A O 1
ATOM 770 N N . PRO A 1 92 ? -13.536 2.568 10.912 1.00 92.31 92 PRO A N 1
ATOM 771 C CA . PRO A 1 92 ? -12.460 1.927 10.186 1.00 92.31 92 PRO A CA 1
ATOM 772 C C . PRO A 1 92 ? -11.360 2.945 9.899 1.00 92.31 92 PRO A C 1
ATOM 774 O O . PRO A 1 92 ? -11.620 4.101 9.569 1.00 92.31 92 PRO A O 1
ATOM 777 N N . ILE A 1 93 ? -10.111 2.504 9.980 1.00 93.12 93 ILE A N 1
ATOM 778 C CA . ILE A 1 93 ? -8.944 3.271 9.546 1.00 93.12 93 ILE A CA 1
ATOM 779 C C . ILE A 1 93 ? -8.335 2.489 8.397 1.00 93.12 93 ILE A C 1
ATOM 781 O O . ILE A 1 93 ? -7.786 1.414 8.623 1.00 93.12 93 ILE A O 1
ATOM 785 N N . ALA A 1 94 ? -8.441 3.003 7.171 1.00 96.00 94 ALA A N 1
ATOM 786 C CA . ALA A 1 94 ? -7.818 2.364 6.023 1.00 96.00 94 ALA A CA 1
ATOM 787 C C . ALA A 1 94 ? -6.322 2.670 6.036 1.00 96.00 94 ALA A C 1
ATOM 789 O O . ALA A 1 94 ? -5.913 3.829 6.023 1.00 96.00 94 ALA A O 1
ATOM 790 N N . SER A 1 95 ? -5.489 1.642 6.034 1.00 96.19 95 SER A N 1
ATOM 791 C CA . SER A 1 95 ? -4.042 1.803 5.959 1.00 96.19 95 SER A CA 1
ATOM 792 C C . SER A 1 95 ? -3.431 0.587 5.289 1.00 96.19 95 SER A C 1
ATOM 794 O O . SER A 1 95 ? -3.935 -0.533 5.411 1.00 96.19 95 SER A O 1
ATOM 796 N N . PHE A 1 96 ? -2.356 0.809 4.544 1.00 97.81 96 PHE A N 1
ATOM 797 C CA . PHE A 1 96 ? -1.606 -0.270 3.934 1.00 97.81 96 PHE A CA 1
ATOM 798 C C . PHE A 1 96 ? -0.159 0.114 3.677 1.00 97.81 96 PHE A C 1
ATOM 800 O O . PHE A 1 96 ? 0.154 1.269 3.397 1.00 97.81 96 PHE A O 1
ATOM 807 N N . ASP A 1 97 ? 0.683 -0.910 3.684 1.00 97.31 97 ASP A N 1
ATOM 808 C CA . ASP A 1 97 ? 2.037 -0.881 3.158 1.00 97.31 97 ASP A CA 1
ATOM 809 C C . ASP A 1 97 ? 2.112 -1.710 1.875 1.00 97.31 97 ASP A C 1
ATOM 811 O O . ASP A 1 97 ? 1.173 -2.414 1.486 1.00 97.31 97 ASP A O 1
ATOM 815 N N . TYR A 1 98 ? 3.243 -1.635 1.187 1.00 97.31 98 TYR A N 1
ATOM 816 C CA . TYR A 1 98 ? 3.494 -2.463 0.020 1.00 97.31 98 TYR A CA 1
ATOM 817 C C . TYR A 1 98 ? 4.977 -2.773 -0.129 1.00 97.31 98 TYR A C 1
ATOM 819 O O . TYR A 1 98 ? 5.854 -2.041 0.328 1.00 97.31 98 TYR A O 1
ATOM 827 N N . THR A 1 99 ? 5.253 -3.865 -0.828 1.00 97.06 99 THR A N 1
ATOM 828 C CA . THR A 1 99 ? 6.601 -4.226 -1.271 1.00 97.06 99 THR A CA 1
ATOM 829 C C . THR A 1 99 ? 6.592 -4.442 -2.774 1.00 97.06 99 THR A C 1
ATOM 831 O O . THR A 1 99 ? 5.589 -4.885 -3.337 1.00 97.06 99 THR A O 1
ATOM 834 N N . MET A 1 100 ? 7.698 -4.103 -3.433 1.00 95.50 100 MET A N 1
ATOM 835 C CA . MET A 1 100 ? 7.843 -4.268 -4.876 1.00 95.50 100 MET A CA 1
ATOM 836 C C . MET A 1 100 ? 8.924 -5.291 -5.195 1.00 95.50 100 MET A C 1
ATOM 838 O O . MET A 1 100 ? 10.010 -5.271 -4.617 1.00 95.50 100 MET A O 1
ATOM 842 N N . GLN A 1 101 ? 8.644 -6.133 -6.180 1.00 95.56 101 GLN A N 1
ATOM 843 C CA . GLN A 1 101 ? 9.613 -7.002 -6.821 1.00 95.56 101 GLN A CA 1
ATOM 844 C C . GLN A 1 101 ? 9.648 -6.671 -8.311 1.00 95.56 101 GLN A C 1
ATOM 846 O O . GLN A 1 101 ? 8.640 -6.777 -9.009 1.00 95.56 101 GLN A O 1
ATOM 851 N N . ILE A 1 102 ? 10.819 -6.272 -8.801 1.00 93.56 102 ILE A N 1
ATOM 852 C CA . ILE A 1 102 ? 11.034 -5.984 -10.219 1.00 93.56 102 ILE A CA 1
ATOM 853 C C . ILE A 1 102 ? 11.435 -7.287 -10.914 1.00 93.56 102 ILE A C 1
ATOM 855 O O . ILE A 1 102 ? 12.409 -7.931 -10.524 1.00 93.56 102 ILE A O 1
ATOM 859 N N . LEU A 1 103 ? 10.676 -7.670 -11.937 1.00 91.31 103 LEU A N 1
ATOM 860 C CA . LEU A 1 103 ? 10.995 -8.743 -12.873 1.00 91.31 103 LEU A CA 1
ATOM 861 C C . LEU A 1 103 ? 11.333 -8.129 -14.245 1.00 91.31 103 LEU A C 1
ATOM 863 O O . LEU A 1 103 ? 11.438 -6.908 -14.388 1.00 91.31 103 LEU A O 1
ATOM 867 N N . GLU A 1 104 ? 11.542 -8.966 -15.263 1.00 89.56 104 GLU A N 1
ATOM 868 C CA . GLU A 1 104 ? 11.931 -8.501 -16.601 1.00 89.56 104 GLU A CA 1
ATOM 869 C C . GLU A 1 104 ? 10.912 -7.516 -17.191 1.00 89.56 104 GLU A C 1
ATOM 871 O O . GLU A 1 104 ? 11.245 -6.364 -17.457 1.00 89.56 104 GLU A O 1
ATOM 876 N N . ASN A 1 105 ? 9.660 -7.947 -17.353 1.00 92.81 105 ASN A N 1
ATOM 877 C CA . ASN A 1 105 ? 8.588 -7.174 -17.990 1.00 92.81 105 ASN A CA 1
ATOM 878 C C . ASN A 1 105 ? 7.460 -6.768 -17.026 1.00 92.81 105 ASN A C 1
ATOM 880 O O . ASN A 1 105 ? 6.489 -6.132 -17.440 1.00 92.81 105 ASN A O 1
ATOM 884 N N . ILE A 1 106 ? 7.569 -7.144 -15.753 1.00 95.62 106 ILE A N 1
ATOM 885 C CA . ILE A 1 106 ? 6.528 -6.978 -14.738 1.00 95.62 106 ILE A CA 1
ATOM 886 C C . ILE A 1 106 ? 7.147 -6.398 -13.467 1.00 95.62 106 ILE A C 1
ATOM 888 O O . ILE A 1 106 ? 8.252 -6.768 -13.078 1.00 95.62 106 ILE A O 1
ATOM 892 N N . VAL A 1 107 ? 6.405 -5.526 -12.791 1.00 96.81 107 VAL A N 1
ATOM 893 C CA . VAL A 1 107 ? 6.638 -5.163 -11.392 1.00 96.81 107 VAL A CA 1
ATOM 894 C C . VAL A 1 107 ? 5.520 -5.779 -10.562 1.00 96.81 107 VAL A C 1
ATOM 896 O O . VAL A 1 107 ? 4.355 -5.406 -10.701 1.00 96.81 107 VAL A O 1
ATOM 899 N N . ARG A 1 108 ? 5.875 -6.736 -9.707 1.00 96.88 108 ARG A N 1
ATOM 900 C CA . ARG A 1 108 ? 4.952 -7.360 -8.761 1.00 96.88 108 ARG A CA 1
ATOM 901 C C . ARG A 1 108 ? 4.888 -6.523 -7.495 1.00 96.88 108 ARG A C 1
ATOM 903 O O . ARG A 1 108 ? 5.907 -6.334 -6.834 1.00 96.88 108 ARG A O 1
ATOM 910 N N . VAL A 1 109 ? 3.700 -6.045 -7.154 1.00 97.62 109 VAL A N 1
ATOM 911 C CA . VAL A 1 109 ? 3.431 -5.273 -5.942 1.00 97.62 109 VAL A CA 1
ATOM 912 C C . VAL A 1 109 ? 2.591 -6.125 -5.001 1.00 97.62 109 VAL A C 1
ATOM 914 O O . VAL A 1 109 ? 1.469 -6.511 -5.328 1.00 97.62 109 VAL A O 1
ATOM 917 N N . SER A 1 110 ? 3.145 -6.425 -3.832 1.00 97.94 110 SER A N 1
ATOM 918 C CA . SER A 1 110 ? 2.444 -7.133 -2.762 1.00 97.94 110 SER A CA 1
ATOM 919 C C . SER A 1 110 ? 1.958 -6.109 -1.748 1.00 97.94 110 SER A C 1
ATOM 921 O O . SER A 1 110 ? 2.781 -5.454 -1.104 1.00 97.94 110 SER A O 1
ATOM 923 N N . PHE A 1 111 ? 0.641 -5.965 -1.619 1.00 98.00 111 PHE A N 1
ATOM 924 C CA . PHE A 1 111 ? 0.023 -5.050 -0.665 1.00 98.00 111 PHE A CA 1
ATOM 925 C C . PHE A 1 111 ? -0.168 -5.736 0.685 1.00 98.00 111 PHE A C 1
ATOM 927 O O . PHE A 1 111 ? -0.578 -6.893 0.747 1.00 98.00 111 PHE A O 1
ATOM 934 N N . ILE A 1 112 ? 0.117 -5.009 1.761 1.00 97.62 112 ILE A N 1
ATOM 935 C CA . ILE A 1 112 ? -0.006 -5.461 3.145 1.00 97.62 112 ILE A CA 1
ATOM 936 C C . ILE A 1 112 ? -1.014 -4.545 3.821 1.00 97.62 112 ILE A C 1
ATOM 938 O O . ILE A 1 112 ? -0.756 -3.362 4.023 1.00 97.62 112 ILE A O 1
ATOM 942 N N . ASN A 1 113 ? -2.178 -5.082 4.156 1.00 96.88 113 ASN A N 1
ATOM 943 C CA . ASN A 1 113 ? -3.222 -4.305 4.803 1.00 96.88 113 ASN A CA 1
ATOM 944 C C . ASN A 1 113 ? -2.913 -4.118 6.290 1.00 96.88 113 ASN A C 1
ATOM 946 O O . ASN A 1 113 ? -2.744 -5.092 7.021 1.00 96.88 113 ASN A O 1
ATOM 950 N N . THR A 1 114 ? -2.846 -2.860 6.716 1.00 96.81 114 THR A N 1
ATOM 951 C CA . THR A 1 114 ? -2.613 -2.433 8.102 1.00 96.81 114 THR A CA 1
ATOM 952 C C . THR A 1 114 ? -3.816 -1.666 8.661 1.00 96.81 114 THR A C 1
ATOM 954 O O . THR A 1 114 ? -3.695 -0.925 9.636 1.00 96.81 114 THR A O 1
ATOM 957 N N . SER A 1 115 ? -4.985 -1.838 8.034 1.00 95.62 115 SER A N 1
ATOM 958 C CA . SER A 1 115 ? -6.235 -1.199 8.434 1.00 95.62 115 SER A CA 1
ATOM 959 C C . SER A 1 115 ? -6.711 -1.693 9.795 1.00 95.62 115 SER A C 1
ATOM 961 O O . SER A 1 115 ? -6.478 -2.839 10.180 1.00 95.62 115 SER A O 1
ATOM 963 N N . GLN A 1 116 ? -7.424 -0.828 10.508 1.00 93.56 116 GLN A N 1
ATOM 964 C CA . GLN A 1 116 ? -7.996 -1.118 11.823 1.00 93.56 116 GLN A CA 1
ATOM 965 C C . GLN A 1 116 ? -9.518 -0.983 11.765 1.00 93.56 116 GLN A C 1
ATOM 967 O O . GLN A 1 116 ? -10.026 -0.191 10.973 1.00 93.56 116 GLN A O 1
ATOM 972 N N . ASN A 1 117 ? -10.227 -1.746 12.603 1.00 9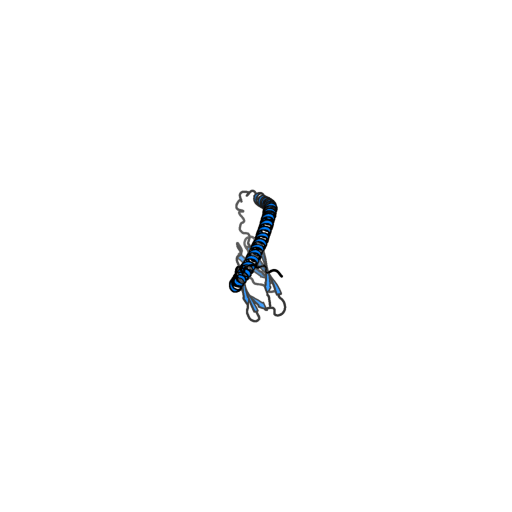1.94 117 ASN A N 1
ATOM 973 C CA . ASN A 1 117 ? -11.686 -1.681 12.774 1.00 91.94 117 ASN A CA 1
ATOM 974 C C . ASN A 1 117 ? -12.488 -1.812 11.462 1.00 91.94 117 ASN A C 1
ATOM 976 O O . ASN A 1 117 ? -13.457 -1.092 11.253 1.00 91.94 117 ASN A O 1
ATOM 980 N N . ALA A 1 118 ? -12.060 -2.692 10.555 1.00 93.19 118 ALA A N 1
ATOM 981 C CA . ALA A 1 118 ? -12.716 -2.911 9.268 1.00 93.19 118 ALA A CA 1
ATOM 982 C C . ALA A 1 118 ? -12.860 -4.404 8.968 1.00 93.19 118 ALA A C 1
ATOM 984 O O . ALA A 1 118 ? -11.904 -5.157 9.164 1.00 93.19 118 ALA A O 1
ATOM 985 N N . ASP A 1 119 ? -14.012 -4.792 8.422 1.00 92.00 119 ASP A N 1
ATOM 986 C CA . ASP A 1 119 ? -14.348 -6.176 8.063 1.00 92.00 119 ASP A CA 1
ATOM 987 C C . ASP A 1 119 ? -14.182 -6.448 6.564 1.00 92.00 119 ASP A C 1
ATOM 989 O O . ASP A 1 119 ? -13.903 -7.573 6.145 1.00 92.00 119 ASP A O 1
ATOM 993 N N . VAL A 1 120 ? -14.388 -5.417 5.739 1.00 94.62 120 VAL A N 1
ATOM 994 C CA . VAL A 1 120 ? -14.417 -5.529 4.277 1.00 94.62 120 VAL A CA 1
ATOM 995 C C . VAL A 1 120 ? -13.448 -4.531 3.658 1.00 94.62 120 VAL A C 1
ATOM 997 O O . VAL A 1 120 ? -13.328 -3.388 4.098 1.00 94.62 120 VAL A O 1
ATOM 1000 N N . TYR A 1 121 ? -12.771 -4.966 2.597 1.00 96.94 121 TYR A N 1
ATOM 1001 C CA . TYR A 1 121 ? -11.761 -4.181 1.899 1.00 96.94 121 TYR A CA 1
ATOM 1002 C C . TYR A 1 121 ? -12.075 -4.113 0.412 1.00 96.94 121 TYR A C 1
ATOM 1004 O O . TYR A 1 121 ? -12.457 -5.110 -0.200 1.00 96.94 121 TYR A O 1
ATOM 1012 N N . LEU A 1 122 ? -11.870 -2.939 -0.172 1.00 97.62 122 LEU A N 1
ATOM 1013 C CA . LEU A 1 122 ? -11.931 -2.721 -1.607 1.00 97.62 122 LEU A CA 1
ATOM 1014 C C . LEU A 1 122 ? -10.672 -1.992 -2.060 1.00 97.62 122 LEU A C 1
ATOM 1016 O O . LEU A 1 122 ? -10.403 -0.862 -1.651 1.00 97.62 122 LEU A O 1
ATOM 1020 N N . TRP A 1 123 ? -9.931 -2.650 -2.937 1.00 98.12 123 TRP A N 1
ATOM 1021 C CA . TRP A 1 123 ? -8.755 -2.116 -3.597 1.00 98.12 123 TRP A CA 1
ATOM 1022 C C . TRP A 1 123 ? -9.119 -1.628 -4.988 1.00 98.12 123 TRP A C 1
ATOM 1024 O O . TRP A 1 123 ? -9.739 -2.364 -5.753 1.00 98.12 123 TRP A O 1
ATOM 1034 N N . ASP A 1 124 ? -8.670 -0.429 -5.328 1.00 98.06 124 ASP A N 1
ATOM 1035 C CA . ASP A 1 124 ? -8.582 0.067 -6.698 1.00 98.06 124 ASP A CA 1
ATOM 1036 C C . ASP A 1 124 ? -7.104 0.306 -7.005 1.00 98.06 124 ASP A C 1
ATOM 1038 O O . ASP A 1 124 ? -6.422 1.066 -6.317 1.00 98.06 124 ASP A O 1
ATOM 1042 N N . PHE A 1 125 ? -6.591 -0.402 -8.007 1.00 97.69 125 PHE A N 1
ATOM 1043 C CA . PHE A 1 125 ? -5.172 -0.404 -8.347 1.00 97.69 125 PHE A CA 1
ATOM 1044 C C . PHE A 1 125 ? -4.762 0.758 -9.261 1.00 97.69 125 PHE A C 1
ATOM 1046 O O . PHE A 1 125 ? -3.584 0.855 -9.618 1.00 97.69 125 PHE A O 1
ATOM 1053 N N . GLY A 1 126 ? -5.704 1.613 -9.673 1.00 95.50 126 GLY A N 1
ATOM 1054 C CA . GLY A 1 126 ? -5.455 2.762 -10.546 1.00 95.50 126 GLY A CA 1
ATOM 1055 C C . GLY A 1 126 ? -5.221 2.404 -12.019 1.00 95.50 126 GLY A C 1
ATOM 1056 O O . GLY A 1 126 ? -4.974 3.291 -12.834 1.00 95.50 126 GLY A O 1
ATOM 1057 N N . ASP A 1 127 ? -5.294 1.120 -12.378 1.00 94.44 127 ASP A N 1
ATOM 1058 C CA . ASP A 1 127 ? -5.237 0.609 -13.755 1.00 94.44 127 ASP A CA 1
ATOM 1059 C C . ASP A 1 127 ? -6.612 0.154 -14.282 1.00 94.44 127 ASP A C 1
ATOM 1061 O O . ASP A 1 127 ? -6.704 -0.406 -15.375 1.00 94.44 127 ASP A O 1
ATOM 1065 N N . GLY A 1 128 ? -7.673 0.397 -13.504 1.00 95.19 128 GLY A N 1
ATOM 1066 C CA . GLY A 1 128 ? -9.044 -0.028 -13.785 1.00 95.19 128 GLY A CA 1
ATOM 1067 C C . GLY A 1 128 ? -9.405 -1.406 -13.224 1.00 95.19 128 GLY A C 1
ATOM 1068 O O . GLY A 1 128 ? -10.554 -1.821 -13.354 1.00 95.19 128 GLY A O 1
ATOM 1069 N N . THR A 1 129 ? -8.463 -2.117 -12.597 1.00 97.50 129 THR A N 1
ATOM 1070 C CA . THR A 1 129 ? -8.754 -3.374 -11.895 1.00 97.50 129 THR A CA 1
ATOM 1071 C C . THR A 1 129 ? -8.923 -3.164 -10.393 1.00 97.50 129 THR A C 1
ATOM 1073 O O . THR A 1 129 ? -8.337 -2.253 -9.805 1.00 97.50 129 THR A O 1
ATOM 1076 N N . THR A 1 130 ? -9.719 -4.032 -9.767 1.00 97.88 130 THR A N 1
ATOM 1077 C CA . THR A 1 130 ? -10.041 -3.972 -8.337 1.00 97.88 130 THR A CA 1
ATOM 1078 C C . THR A 1 130 ? -9.856 -5.328 -7.655 1.00 97.88 130 THR A C 1
ATOM 1080 O O . THR A 1 130 ? -9.724 -6.361 -8.315 1.00 97.88 130 THR A O 1
ATOM 1083 N N . SER A 1 131 ? -9.821 -5.338 -6.320 1.00 98.00 131 SER A N 1
ATOM 1084 C CA . SER A 1 131 ? -9.784 -6.567 -5.516 1.00 98.00 131 SER A CA 1
ATOM 1085 C C . SER A 1 131 ? -10.512 -6.389 -4.188 1.00 98.00 131 SER A C 1
ATOM 1087 O O . SER A 1 131 ? -10.538 -5.294 -3.635 1.00 98.00 131 SER A O 1
ATOM 1089 N N . THR A 1 132 ? -11.068 -7.476 -3.655 1.00 97.25 132 THR A N 1
ATOM 1090 C CA . THR A 1 132 ? -11.670 -7.533 -2.311 1.00 97.25 132 THR A CA 1
ATOM 1091 C C . THR A 1 132 ? -10.857 -8.370 -1.324 1.00 97.25 132 THR A C 1
ATOM 1093 O O . THR A 1 132 ? -11.277 -8.611 -0.195 1.00 97.25 132 THR A O 1
ATOM 1096 N N . GLN A 1 133 ? -9.681 -8.847 -1.741 1.00 97.81 133 GLN A N 1
ATOM 1097 C CA . GLN A 1 133 ? -8.791 -9.594 -0.858 1.00 97.81 133 GLN A CA 1
ATOM 1098 C C . GLN A 1 133 ? -8.239 -8.685 0.242 1.00 97.81 133 GLN A C 1
ATOM 1100 O O . GLN A 1 133 ? -7.968 -7.508 0.010 1.00 97.81 133 GLN A O 1
ATOM 1105 N N . VAL A 1 134 ? -7.999 -9.256 1.425 1.00 96.88 134 VAL A N 1
ATOM 1106 C CA . VAL A 1 134 ? -7.414 -8.517 2.552 1.00 96.88 134 VAL A CA 1
ATOM 1107 C C . VAL A 1 134 ? -6.055 -7.938 2.170 1.00 96.88 134 VAL A C 1
ATOM 1109 O O . VAL A 1 134 ? -5.813 -6.768 2.416 1.00 96.88 134 VAL A O 1
ATOM 1112 N N . SER A 1 135 ? -5.179 -8.726 1.546 1.00 96.94 135 SER A N 1
ATOM 1113 C CA . SER A 1 135 ? -3.831 -8.319 1.124 1.00 96.94 135 SER A CA 1
ATOM 1114 C C . SER A 1 135 ? -3.523 -8.907 -0.260 1.00 96.94 135 SER A C 1
ATOM 1116 O O . SER A 1 135 ? -3.050 -10.041 -0.348 1.00 96.94 135 SER A O 1
ATOM 1118 N N . PRO A 1 136 ? -3.885 -8.205 -1.350 1.00 98.06 136 PRO A N 1
ATOM 1119 C CA . PRO A 1 136 ? -3.716 -8.703 -2.709 1.00 98.06 136 PRO A CA 1
ATOM 1120 C C . PRO A 1 136 ? -2.276 -8.568 -3.213 1.00 98.06 136 PRO A C 1
ATOM 1122 O O . PRO A 1 136 ? -1.503 -7.713 -2.780 1.00 98.06 136 PRO A O 1
ATOM 1125 N N . VAL A 1 137 ? -1.957 -9.370 -4.226 1.00 98.00 137 VAL A N 1
ATOM 1126 C CA . VAL A 1 137 ? -0.754 -9.211 -5.050 1.00 98.00 137 VAL A CA 1
ATOM 1127 C C . VAL A 1 137 ? -1.178 -8.755 -6.440 1.00 98.00 137 VAL A C 1
ATOM 1129 O O . VAL A 1 137 ? -2.085 -9.338 -7.037 1.00 98.00 137 VAL A O 1
ATOM 1132 N N . LYS A 1 138 ? -0.524 -7.714 -6.959 1.00 97.31 138 LYS A N 1
ATOM 1133 C CA . LYS A 1 138 ? -0.819 -7.114 -8.259 1.00 97.31 138 LYS A CA 1
ATOM 1134 C C . LYS A 1 138 ? 0.438 -7.036 -9.115 1.00 97.31 138 LYS A C 1
ATOM 1136 O O . LYS A 1 138 ? 1.431 -6.431 -8.726 1.00 97.31 138 LYS A O 1
ATOM 1141 N N . ASP A 1 139 ? 0.352 -7.591 -10.315 1.00 97.00 139 ASP A N 1
ATOM 1142 C CA . ASP A 1 139 ? 1.402 -7.494 -11.323 1.00 97.00 139 ASP A CA 1
ATOM 1143 C C . ASP A 1 139 ? 1.092 -6.316 -12.263 1.00 97.00 139 ASP A C 1
ATOM 1145 O O . ASP A 1 139 ? 0.057 -6.293 -12.935 1.00 97.00 139 ASP A O 1
ATOM 1149 N N . TYR A 1 140 ? 1.982 -5.323 -12.297 1.00 95.94 140 TYR A N 1
ATOM 1150 C CA . TYR A 1 140 ? 1.921 -4.190 -13.219 1.00 95.94 140 TYR A CA 1
ATOM 1151 C C . TYR A 1 140 ? 2.909 -4.388 -14.374 1.00 95.94 140 TYR A C 1
ATOM 1153 O O . TYR A 1 140 ? 4.028 -4.850 -14.142 1.00 95.94 140 TYR A O 1
ATOM 1161 N N . PRO A 1 141 ? 2.570 -3.991 -15.613 1.00 94.44 141 PRO A N 1
ATOM 1162 C CA . PRO A 1 141 ? 3.544 -3.939 -16.697 1.00 94.44 141 PRO A CA 1
ATOM 1163 C C . PRO A 1 141 ? 4.682 -2.980 -16.346 1.00 94.44 141 PRO A C 1
ATOM 1165 O O . PRO A 1 141 ? 4.425 -1.827 -15.976 1.00 94.44 141 PRO A O 1
ATOM 1168 N N . ARG A 1 142 ? 5.926 -3.441 -16.490 1.00 92.94 142 ARG A N 1
ATOM 1169 C CA . ARG A 1 142 ? 7.101 -2.596 -16.285 1.00 92.94 142 ARG A CA 1
ATOM 1170 C C . ARG A 1 142 ? 7.204 -1.587 -17.441 1.00 92.94 142 ARG A C 1
ATOM 1172 O O . ARG A 1 142 ? 7.226 -2.003 -18.603 1.00 92.94 142 ARG A O 1
ATOM 1179 N N . PRO A 1 143 ? 7.222 -0.273 -17.167 1.00 89.25 143 PRO A N 1
ATOM 1180 C CA . PRO A 1 143 ? 7.463 0.715 -18.209 1.00 89.25 143 PRO A CA 1
ATOM 1181 C C . PRO A 1 143 ? 8.869 0.546 -18.805 1.00 89.25 143 PRO A C 1
ATOM 1183 O O . PRO A 1 143 ? 9.773 0.108 -18.118 1.00 89.25 143 PRO A O 1
ATOM 1186 N N . ILE A 1 144 ? 9.064 0.885 -20.084 1.00 85.94 144 ILE A N 1
ATOM 1187 C CA . ILE A 1 144 ? 10.377 0.746 -20.764 1.00 85.94 144 ILE A CA 1
ATOM 1188 C C . ILE A 1 144 ? 10.958 2.114 -21.159 1.00 85.94 144 ILE A C 1
ATOM 1190 O O . ILE A 1 144 ? 12.167 2.285 -21.254 1.00 85.94 144 ILE A O 1
ATOM 1194 N N . ALA A 1 145 ? 10.096 3.108 -21.403 1.00 85.19 145 ALA A N 1
ATOM 1195 C CA . ALA A 1 145 ? 10.503 4.401 -21.962 1.00 85.19 145 ALA A CA 1
ATOM 1196 C C . ALA A 1 145 ? 10.221 5.602 -21.049 1.00 85.19 145 ALA A C 1
ATOM 1198 O O . ALA A 1 145 ? 10.908 6.616 -21.144 1.00 85.19 145 ALA A O 1
ATOM 1199 N N . LYS A 1 146 ? 9.181 5.530 -20.212 1.00 89.62 146 LYS A N 1
ATOM 1200 C CA . LYS A 1 146 ? 8.758 6.619 -19.323 1.00 89.62 146 LYS A CA 1
ATOM 1201 C C . LYS A 1 146 ? 8.197 6.043 -18.032 1.00 89.62 146 LYS A C 1
ATOM 1203 O O . LYS A 1 146 ? 7.479 5.046 -18.129 1.00 89.62 146 LYS A O 1
ATOM 1208 N N . PRO A 1 147 ? 8.448 6.679 -16.877 1.00 92.56 147 PRO A N 1
ATOM 1209 C CA . PRO A 1 147 ? 7.820 6.263 -15.638 1.00 92.56 147 PRO A CA 1
ATOM 1210 C C . PRO A 1 147 ? 6.300 6.337 -15.755 1.00 92.56 147 PRO A C 1
ATOM 1212 O O . PRO A 1 147 ? 5.749 7.204 -16.444 1.00 92.56 147 PRO A O 1
ATOM 1215 N N . LYS A 1 148 ? 5.620 5.415 -15.080 1.00 94.81 148 LYS A N 1
ATOM 1216 C CA . LYS A 1 148 ? 4.160 5.351 -15.045 1.00 94.81 148 LYS A CA 1
ATOM 1217 C C . LYS A 1 148 ? 3.686 5.333 -13.603 1.00 94.81 148 LYS A C 1
ATOM 1219 O O . LYS A 1 148 ? 4.133 4.504 -12.815 1.00 94.81 148 LYS A O 1
ATOM 1224 N N . SER A 1 149 ? 2.775 6.244 -13.277 1.00 95.00 149 SER A N 1
ATOM 1225 C CA . SER A 1 149 ? 2.147 6.301 -11.964 1.00 95.00 149 SER A CA 1
ATOM 1226 C C . SER A 1 149 ? 0.802 5.576 -11.946 1.00 95.00 149 SER A C 1
ATOM 1228 O O . SER A 1 149 ? 0.026 5.656 -12.900 1.00 95.00 149 SER A O 1
ATOM 1230 N N . TYR A 1 150 ? 0.526 4.886 -10.843 1.00 96.12 150 TYR A N 1
ATOM 1231 C CA . TYR A 1 150 ? -0.758 4.262 -10.537 1.00 96.12 150 TYR A CA 1
ATOM 1232 C C . TYR A 1 150 ? -1.231 4.776 -9.180 1.00 96.12 150 TYR A C 1
ATOM 1234 O O . TYR A 1 150 ? -0.501 4.684 -8.194 1.00 96.12 150 TYR A O 1
ATOM 1242 N N . ASN A 1 151 ? -2.433 5.347 -9.122 1.00 97.31 151 ASN A N 1
ATOM 1243 C CA . ASN A 1 151 ? -3.009 5.777 -7.853 1.00 97.31 151 ASN A CA 1
ATOM 1244 C C . ASN A 1 151 ? -3.737 4.598 -7.209 1.00 97.31 151 ASN A C 1
ATOM 1246 O O . ASN A 1 151 ? -4.830 4.249 -7.651 1.00 97.31 151 ASN A O 1
ATOM 1250 N N . VAL A 1 152 ? -3.123 3.987 -6.196 1.00 97.69 152 VAL A N 1
ATOM 1251 C CA . VAL A 1 152 ? -3.703 2.842 -5.497 1.00 97.69 152 VAL A CA 1
ATOM 1252 C C . VAL A 1 152 ? -4.497 3.319 -4.304 1.00 97.69 152 VAL A C 1
ATOM 1254 O O . VAL A 1 152 ? -4.021 4.108 -3.490 1.00 97.69 152 VAL A O 1
ATOM 1257 N N . VAL A 1 153 ? -5.710 2.810 -4.199 1.00 97.88 153 VAL A N 1
ATOM 1258 C CA . VAL A 1 153 ? -6.686 3.200 -3.200 1.00 97.88 153 VAL A CA 1
ATOM 1259 C C . VAL A 1 153 ? -7.130 1.960 -2.446 1.00 97.88 153 VAL A C 1
ATOM 1261 O O . VAL A 1 153 ? -7.600 1.002 -3.056 1.00 97.88 153 VAL A O 1
ATOM 1264 N N . LEU A 1 154 ? -7.068 2.028 -1.122 1.00 97.94 154 LEU A N 1
ATOM 1265 C CA . LEU A 1 154 ? -7.739 1.093 -0.232 1.00 97.94 154 LEU A CA 1
ATOM 1266 C C . LEU A 1 154 ? -8.939 1.789 0.402 1.00 97.94 154 LEU A C 1
ATOM 1268 O O . LEU A 1 154 ? -8.793 2.861 0.988 1.00 97.94 154 LEU A O 1
ATOM 1272 N N . THR A 1 155 ? -10.105 1.162 0.309 1.00 96.56 155 THR A N 1
ATOM 1273 C CA . THR A 1 155 ? -11.292 1.524 1.084 1.00 96.56 155 THR A CA 1
ATOM 1274 C C . THR A 1 155 ? -11.594 0.399 2.065 1.00 96.56 155 THR A C 1
ATOM 1276 O O . THR A 1 155 ? -11.733 -0.753 1.655 1.00 96.56 155 THR A O 1
ATOM 1279 N N . ALA A 1 156 ? -11.657 0.728 3.351 1.00 96.31 156 ALA A N 1
ATOM 1280 C CA . ALA A 1 156 ? -11.939 -0.201 4.435 1.00 96.31 156 ALA A CA 1
ATOM 1281 C C . ALA A 1 156 ? -13.321 0.123 5.017 1.00 96.31 156 ALA A C 1
ATOM 1283 O O . ALA A 1 156 ? -13.601 1.289 5.300 1.00 96.31 156 ALA A O 1
ATOM 1284 N N . PHE A 1 157 ? -14.171 -0.891 5.155 1.00 93.12 157 PHE A N 1
ATOM 1285 C CA . PHE A 1 157 ? -15.568 -0.771 5.568 1.00 93.12 157 PHE A CA 1
ATOM 1286 C C . PHE A 1 157 ? -15.812 -1.543 6.866 1.00 93.12 157 PHE A C 1
ATOM 1288 O O . PHE A 1 157 ? -15.366 -2.685 7.006 1.00 93.12 157 PHE A O 1
ATOM 1295 N N . ASP A 1 158 ? -16.562 -0.930 7.776 1.00 90.44 158 ASP A N 1
ATOM 1296 C CA . ASP A 1 158 ? -17.168 -1.583 8.937 1.00 90.44 158 ASP A CA 1
ATOM 1297 C C . ASP A 1 158 ? -18.617 -1.949 8.592 1.00 90.44 158 ASP A C 1
ATOM 1299 O O . ASP A 1 158 ? -19.425 -1.081 8.251 1.00 90.44 158 ASP A O 1
ATOM 1303 N N . THR A 1 159 ? -18.947 -3.239 8.674 1.00 85.25 159 THR A N 1
ATOM 1304 C CA . THR A 1 159 ? -20.285 -3.738 8.321 1.00 85.25 159 THR A CA 1
ATOM 1305 C C . THR A 1 159 ? -21.343 -3.451 9.384 1.00 85.25 159 THR A C 1
ATOM 1307 O O . THR A 1 159 ? -22.536 -3.508 9.087 1.00 85.25 159 THR A O 1
ATOM 1310 N N . VAL A 1 160 ? -20.927 -3.125 10.609 1.00 85.00 160 VAL A N 1
ATOM 1311 C CA . VAL A 1 160 ? -21.822 -2.858 11.739 1.00 85.00 160 VAL A CA 1
ATOM 1312 C C . VAL A 1 160 ? -22.349 -1.430 11.687 1.00 85.00 160 VAL A C 1
ATOM 1314 O O . VAL A 1 160 ? -23.547 -1.209 11.857 1.00 85.00 160 VAL A O 1
ATOM 1317 N N . ASN A 1 161 ? -21.464 -0.466 11.429 1.00 80.12 161 ASN A N 1
ATOM 1318 C CA . ASN A 1 161 ? -21.818 0.953 11.4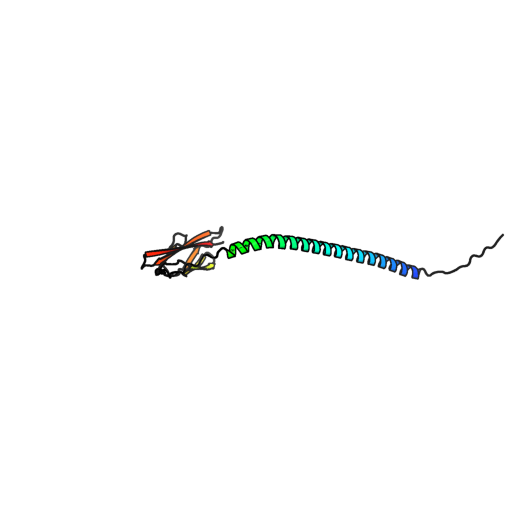21 1.00 80.12 161 ASN A CA 1
ATOM 1319 C C . ASN A 1 161 ? -22.006 1.537 10.015 1.00 80.12 161 ASN A C 1
ATOM 1321 O O . ASN A 1 161 ? -22.307 2.724 9.901 1.00 80.12 161 ASN A O 1
ATOM 1325 N N . ASP A 1 162 ? -21.803 0.734 8.962 1.00 82.62 162 ASP A N 1
ATOM 1326 C CA . ASP A 1 162 ? -21.804 1.168 7.552 1.00 82.62 162 ASP A CA 1
ATOM 1327 C C . ASP A 1 162 ? -20.902 2.396 7.320 1.00 82.62 162 ASP A C 1
ATOM 1329 O O . ASP A 1 162 ? -21.160 3.287 6.508 1.00 82.62 162 ASP A O 1
ATOM 1333 N N . THR A 1 163 ? -19.824 2.472 8.103 1.00 86.12 163 THR A N 1
ATOM 1334 C CA . THR A 1 163 ? -18.819 3.523 7.982 1.00 86.12 163 THR A CA 1
ATOM 1335 C C . THR A 1 163 ? -17.658 3.009 7.155 1.00 86.12 163 THR A C 1
ATOM 1337 O O . THR A 1 163 ? -17.367 1.811 7.116 1.00 86.12 163 THR A O 1
ATOM 1340 N N . TYR A 1 164 ? -16.983 3.923 6.466 1.00 88.62 164 TYR A N 1
ATOM 1341 C CA . TYR A 1 164 ? -15.819 3.581 5.671 1.00 88.62 164 TYR A CA 1
ATOM 1342 C C . TYR A 1 164 ? -14.756 4.660 5.745 1.00 88.62 164 TYR A C 1
ATOM 1344 O O . TYR A 1 164 ? -15.030 5.844 5.948 1.00 88.62 164 TYR A O 1
ATOM 1352 N N . ASN A 1 165 ? -13.523 4.229 5.537 1.00 92.94 165 ASN A N 1
ATOM 1353 C CA . ASN A 1 165 ? -12.366 5.092 5.435 1.00 92.94 165 ASN A CA 1
ATOM 1354 C C . ASN A 1 165 ? -11.575 4.721 4.185 1.00 92.94 165 ASN A C 1
ATOM 1356 O O . ASN A 1 165 ? -11.647 3.590 3.699 1.00 92.94 165 ASN A O 1
ATOM 1360 N N . ARG A 1 166 ? -10.852 5.693 3.632 1.00 91.19 166 ARG A N 1
ATOM 1361 C CA . ARG A 1 166 ? -10.123 5.535 2.382 1.00 91.19 166 ARG A CA 1
ATOM 1362 C C . ARG A 1 166 ? -8.734 6.137 2.502 1.00 91.19 166 ARG A C 1
ATOM 1364 O O . ARG A 1 166 ? -8.599 7.310 2.839 1.00 91.19 166 ARG A O 1
ATOM 1371 N N . THR A 1 167 ? -7.743 5.367 2.072 1.00 94.69 167 THR A N 1
ATOM 1372 C CA . THR A 1 167 ? -6.355 5.813 1.937 1.00 94.69 167 THR A CA 1
ATOM 1373 C C . THR A 1 167 ? -5.892 5.620 0.503 1.00 94.69 167 THR A C 1
ATOM 1375 O O . THR A 1 167 ? -6.276 4.660 -0.166 1.00 94.69 167 THR A O 1
ATOM 1378 N N . SER A 1 168 ? -5.096 6.567 0.008 1.00 91.38 168 SER A N 1
ATOM 1379 C CA . SER A 1 168 ? -4.610 6.596 -1.370 1.00 91.38 168 SER A CA 1
ATOM 1380 C C . SER A 1 168 ? -3.105 6.813 -1.378 1.00 91.38 168 SER A C 1
ATOM 1382 O O . SER A 1 168 ? -2.618 7.743 -0.737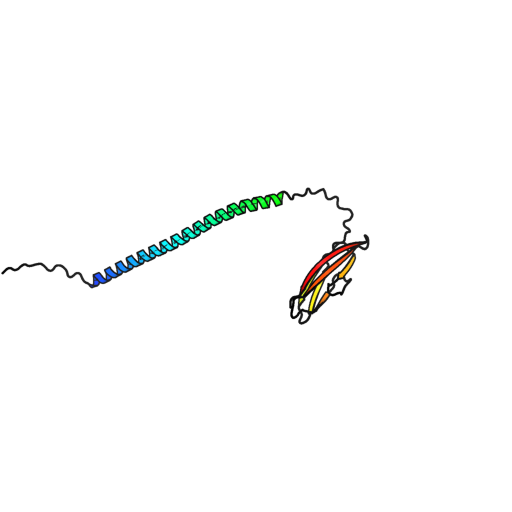 1.00 91.38 168 SER A O 1
ATOM 1384 N N . THR A 1 169 ? -2.391 6.005 -2.153 1.00 94.00 169 THR A N 1
ATOM 1385 C CA . THR A 1 169 ? -0.947 6.124 -2.349 1.00 94.00 169 THR A CA 1
ATOM 1386 C C . THR A 1 169 ? -0.626 6.068 -3.835 1.00 94.00 169 THR A C 1
ATOM 1388 O O . THR A 1 169 ? -1.058 5.165 -4.551 1.00 94.00 169 THR A O 1
ATOM 1391 N N . THR A 1 170 ? 0.175 7.024 -4.303 1.00 92.94 170 THR A N 1
ATOM 1392 C CA . THR A 1 170 ? 0.673 7.031 -5.681 1.00 92.94 170 THR A CA 1
ATOM 1393 C C . THR A 1 170 ? 1.889 6.120 -5.789 1.00 92.94 170 THR A C 1
ATOM 1395 O O . THR A 1 170 ? 2.942 6.418 -5.228 1.00 92.94 170 THR A O 1
ATOM 1398 N N . LEU A 1 171 ? 1.764 5.031 -6.545 1.00 91.81 171 LEU A N 1
ATOM 1399 C CA . LEU A 1 171 ? 2.886 4.183 -6.931 1.00 91.81 171 LEU A CA 1
ATOM 1400 C C . LEU A 1 171 ? 3.528 4.744 -8.194 1.00 91.81 171 LEU A C 1
ATOM 1402 O O . LEU A 1 171 ? 2.849 4.900 -9.205 1.00 91.81 171 LEU A O 1
ATOM 1406 N N . LEU A 1 172 ? 4.828 5.025 -8.149 1.00 93.12 172 LEU A N 1
ATOM 1407 C CA . LEU A 1 172 ? 5.615 5.432 -9.310 1.00 93.12 172 LEU A CA 1
ATOM 1408 C C . LEU A 1 172 ? 6.473 4.250 -9.764 1.00 93.12 172 LEU A C 1
ATOM 1410 O O . LEU A 1 172 ? 7.357 3.815 -9.030 1.00 93.12 172 LEU A O 1
ATOM 1414 N N . LEU A 1 173 ? 6.195 3.715 -10.953 1.00 91.19 173 LEU A N 1
ATOM 1415 C CA . LEU A 1 173 ? 7.004 2.661 -11.558 1.00 91.19 173 LEU A CA 1
ATOM 1416 C C . LEU A 1 173 ? 7.975 3.285 -12.555 1.00 91.19 173 LEU A C 1
ATOM 1418 O O . LEU A 1 173 ? 7.546 3.866 -13.555 1.00 91.19 173 LEU A O 1
ATOM 1422 N N . GLU A 1 174 ? 9.265 3.159 -12.270 1.00 87.12 174 GLU A N 1
ATOM 1423 C CA . GLU A 1 174 ? 10.355 3.608 -13.138 1.00 87.12 174 GLU A CA 1
ATOM 1424 C C . GLU A 1 174 ? 10.679 2.566 -14.232 1.00 87.12 174 GLU A C 1
ATOM 1426 O O . GLU A 1 174 ? 10.311 1.393 -14.082 1.00 87.12 174 GLU A O 1
ATOM 1431 N N . PRO A 1 175 ? 11.333 2.979 -15.337 1.00 78.94 175 PRO A N 1
ATOM 1432 C CA . PRO A 1 175 ? 11.772 2.082 -16.405 1.00 78.94 175 PRO A CA 1
ATOM 1433 C C . PRO A 1 175 ? 12.750 0.975 -15.979 1.00 78.94 175 PRO A C 1
ATOM 1435 O O . PRO A 1 175 ? 13.648 1.203 -15.142 1.00 78.94 175 PRO A O 1
#

Secondary structure (DSSP, 8-state):
-------------HHHHHHHHHHHHHHHHHHHHHHHHHHHHHHHHHHHHHHHHHHHHHHHHHHHHHHHHHHHHHH-----------TTTT--B--EEEEEEE-SSEEEEEEEE--BS-SEEEEE-SSS-EE-SSS-EEEEEPPSSS-EEEEEEEEEEETTTTEEEEEEEEEEE--

Foldseek 3Di:
DDDDDDDDDDPPDPVVVVVVVVVVVVVVVVVVVVVVVVVVVVVVVVVVVVVVVVVVVCCVVVVVVVVVVVVVVVVPPDPPPPCPPPPPPLAKDWDWDWDWDDDDFKIKIKIGTPMPNFDWKWKDFQPRDIDTDRIDIDIDTQDDPAKDKGWIKMKGAHPVVRHIDMDIDIDIHDD

Radius of gyration: 42.61 Å; chains: 1; bounding box: 136×68×51 Å